Protein AF-A0A0B5ENS3-F1 (afdb_monomer)

Solvent-accessible surface area (backbone atoms only — not comparable to full-atom values): 5439 Å² total; per-residue (Å²): 139,87,85,76,58,57,102,86,50,72,72,50,78,48,80,46,85,52,99,63,28,40,40,39,35,45,32,33,59,46,75,73,78,88,72,82,42,72,71,86,81,57,56,95,84,57,84,70,66,46,65,55,40,53,48,64,73,68,29,78,44,72,51,75,51,81,46,94,76,22,28,30,42,38,37,29,39,59,58,75,74,78,70,79,83,123

InterPro domains:
  IPR036890 Histidine kinase/HSP90-like ATPase superfamily [G3DSA:3.30.565.10] (1-85)
  IPR036890 Histidine kinase/HSP90-like ATPase superfamily [SSF55874] (6-72)
  IPR050267 Bacterial Anti-sigma-factor Serine-Protein Kinases [PTHR35526] (3-83)

Secondary structure (DSSP, 8-state):
---S--TT---EEEEEE-SSEEEEEEEES--S------TTSS-TT--SS-HHHHHHHH-SEEEEEEETTEEEEEEEEEPPP-----

Nearest PDB structures (foldseek):
  5iuj-assembly2_E  TM=6.518E-01  e=1.822E-01  Bacillus subtilis subsp. subtilis str. 168
  3ehg-assembly1_A  TM=6.442E-01  e=1.938E-01  Bacillus subtilis
  6lgq-assembly1_C  TM=6.047E-01  e=3.825E-01  Escherichia coli
  6e95-assembly1_A  TM=5.770E-01  e=1.938E-01  Saccharomyces cerevisiae S288C
  7cch-assembly1_A-2  TM=6.370E-01  e=4.328E-01  Acinetobacter baumannii

Radius of gyration: 15.39 Å; Cα contacts (8 Å, |Δi|>4): 130; chains: 1; bounding box: 39×26×49 Å

Organism: Streptomyces albu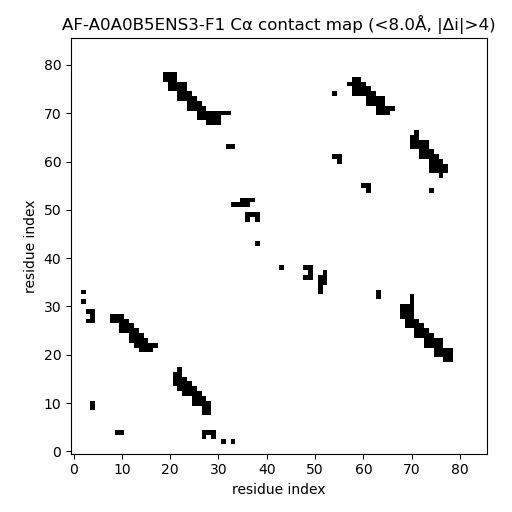s (strain ATCC 21838 / DSM 41398 / FERM P-419 / JCM 4703 / NBRC 107858) (NCBI:txid1081613)

Foldseek 3Di:
DDDDEPPPWDWDWDWDDDPFWIKIKIKTLDADDQDQDDPPPPDPPDPPNCVVVVLVVQFPDKDKADDVNTIMIMGIHTDPPPPPPD

Mean predicted aligned error: 7.87 Å

pLDDT: mean 81.63, std 15.75, range [45.66, 98.38]

Sequence (86 aa):
MRYGSAREDFVLVSLVLKASYLRIEVHDAGRRRPRLRHSAADSATEQRGRGLFIVAELAADWGVGERPFGKYVWAELAWPREARRE

Structure (mmCIF, N/CA/C/O backbone):
data_AF-A0A0B5ENS3-F1
#
_entry.id   AF-A0A0B5ENS3-F1
#
loop_
_atom_site.group_PDB
_atom_site.id
_atom_site.type_symbol
_atom_site.label_atom_id
_atom_site.label_alt_id
_atom_site.label_comp_id
_atom_site.label_asym_id
_atom_site.label_entity_id
_atom_site.label_seq_id
_atom_site.pdbx_PDB_ins_code
_atom_site.Cartn_x
_atom_site.Cartn_y
_atom_site.Cartn_z
_atom_site.occupancy
_atom_site.B_iso_or_equiv
_atom_site.auth_seq_id
_atom_site.auth_comp_id
_atom_site.auth_asym_id
_atom_site.auth_atom_id
_atom_site.pdbx_PDB_model_num
ATOM 1 N N . MET A 1 1 ? 17.843 -6.942 -5.357 1.00 52.00 1 MET A N 1
ATOM 2 C CA . MET A 1 1 ? 16.588 -6.727 -6.128 1.00 52.00 1 MET A CA 1
ATOM 3 C C . MET A 1 1 ? 16.019 -5.356 -5.763 1.00 52.00 1 MET A C 1
ATOM 5 O O . MET A 1 1 ? 15.939 -5.075 -4.575 1.00 52.00 1 MET A O 1
ATOM 9 N N . ARG A 1 2 ? 15.680 -4.488 -6.730 1.00 56.97 2 ARG A N 1
ATOM 10 C CA . ARG A 1 2 ? 15.147 -3.134 -6.465 1.00 56.97 2 ARG A CA 1
ATOM 11 C C . ARG A 1 2 ? 13.643 -3.102 -6.747 1.00 56.97 2 ARG A C 1
ATOM 13 O O . ARG A 1 2 ? 13.228 -3.431 -7.854 1.00 56.97 2 ARG A O 1
ATOM 20 N N . TYR A 1 3 ? 12.855 -2.738 -5.739 1.00 60.59 3 TYR A N 1
ATOM 21 C CA . TYR A 1 3 ? 11.461 -2.322 -5.894 1.00 60.59 3 TYR A CA 1
ATOM 22 C C . TYR A 1 3 ? 11.418 -0.792 -5.845 1.00 60.59 3 TYR A C 1
ATOM 24 O O . TYR A 1 3 ? 12.242 -0.187 -5.156 1.00 60.59 3 TYR A O 1
ATOM 32 N N . 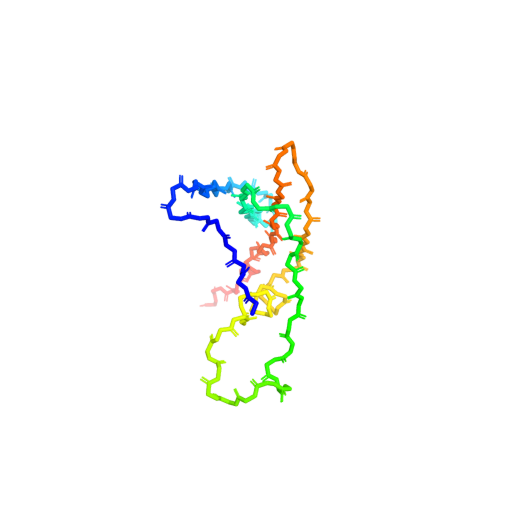GLY A 1 4 ? 10.492 -0.186 -6.578 1.00 58.28 4 GLY A N 1
ATOM 33 C CA . GLY A 1 4 ? 10.350 1.265 -6.666 1.00 58.28 4 GLY A CA 1
ATOM 34 C C . GLY A 1 4 ? 10.427 1.765 -8.101 1.00 58.28 4 GLY A C 1
ATOM 35 O O . GLY A 1 4 ? 10.867 1.047 -9.002 1.00 58.28 4 GLY A O 1
ATOM 36 N N . SER A 1 5 ? 9.960 2.989 -8.282 1.00 62.00 5 SER A N 1
ATOM 37 C CA . SER A 1 5 ? 9.948 3.665 -9.566 1.00 62.00 5 SER A CA 1
ATOM 38 C C . SER A 1 5 ? 11.336 4.275 -9.862 1.00 62.00 5 SER A C 1
ATOM 40 O O . SER A 1 5 ? 12.177 4.424 -8.960 1.00 62.00 5 SER A O 1
ATOM 42 N N . ALA A 1 6 ? 11.661 4.492 -11.139 1.00 67.38 6 ALA A N 1
ATOM 43 C CA . ALA A 1 6 ? 12.902 5.147 -11.548 1.00 67.38 6 ALA A CA 1
ATOM 44 C C . ALA A 1 6 ? 12.958 6.590 -11.011 1.00 67.38 6 ALA A C 1
ATOM 46 O O . ALA A 1 6 ? 11.964 7.121 -10.531 1.00 67.38 6 ALA A O 1
ATOM 47 N N . ARG A 1 7 ? 14.129 7.241 -11.076 1.00 59.88 7 ARG A N 1
ATOM 48 C CA . ARG A 1 7 ? 14.320 8.604 -10.531 1.00 59.88 7 ARG A CA 1
ATOM 49 C C . ARG A 1 7 ? 13.389 9.668 -11.139 1.00 59.88 7 ARG A C 1
ATOM 51 O O . ARG A 1 7 ? 13.201 10.694 -10.506 1.00 59.88 7 ARG A O 1
ATOM 58 N N . GLU A 1 8 ? 12.773 9.366 -12.277 1.00 69.44 8 GLU A N 1
ATOM 59 C CA . GLU A 1 8 ? 11.839 10.237 -13.001 1.00 69.44 8 GLU A CA 1
ATOM 60 C C . GLU A 1 8 ? 10.391 9.714 -12.984 1.00 69.44 8 GLU A C 1
ATOM 62 O O . GLU A 1 8 ? 9.495 10.320 -13.567 1.00 69.44 8 GLU A O 1
ATOM 67 N N . ASP A 1 9 ? 10.142 8.571 -12.342 1.00 75.69 9 ASP A N 1
ATOM 68 C CA . ASP A 1 9 ? 8.808 7.990 -12.286 1.00 75.69 9 ASP A CA 1
ATOM 69 C C . ASP A 1 9 ? 8.064 8.502 -11.049 1.00 75.69 9 ASP A C 1
ATOM 71 O O . ASP A 1 9 ? 8.545 8.388 -9.919 1.00 75.69 9 ASP A O 1
ATOM 75 N N . PHE A 1 10 ? 6.833 8.961 -11.241 1.00 80.75 10 PHE A N 1
ATOM 76 C CA . PHE A 1 10 ? 5.970 9.387 -10.146 1.00 80.75 10 PHE A CA 1
ATOM 77 C C . PHE A 1 10 ? 5.343 8.196 -9.414 1.00 80.75 10 PHE A C 1
ATOM 79 O O . PHE A 1 10 ? 4.969 7.186 -10.017 1.00 80.75 10 PHE A O 1
ATOM 86 N N . VAL A 1 11 ? 5.179 8.353 -8.102 1.00 88.31 11 VAL A N 1
ATOM 87 C CA . VAL A 1 11 ? 4.345 7.484 -7.269 1.00 88.31 11 VAL A CA 1
ATOM 88 C C . VAL A 1 11 ? 3.087 8.261 -6.914 1.00 88.31 11 VAL A C 1
ATOM 90 O O . VAL A 1 11 ? 3.170 9.395 -6.445 1.00 88.31 11 VAL A O 1
ATOM 93 N N . LEU A 1 12 ? 1.924 7.653 -7.124 1.00 91.62 12 LEU A N 1
ATOM 94 C CA . LEU A 1 12 ? 0.649 8.213 -6.685 1.00 91.62 12 LEU A CA 1
ATOM 95 C C . LEU A 1 12 ? 0.228 7.523 -5.389 1.00 91.62 12 LEU A C 1
ATOM 97 O O . LEU A 1 12 ? 0.197 6.296 -5.319 1.00 91.62 12 LEU A O 1
ATOM 101 N N . VAL A 1 13 ? -0.134 8.316 -4.383 1.00 96.00 13 VAL A N 1
A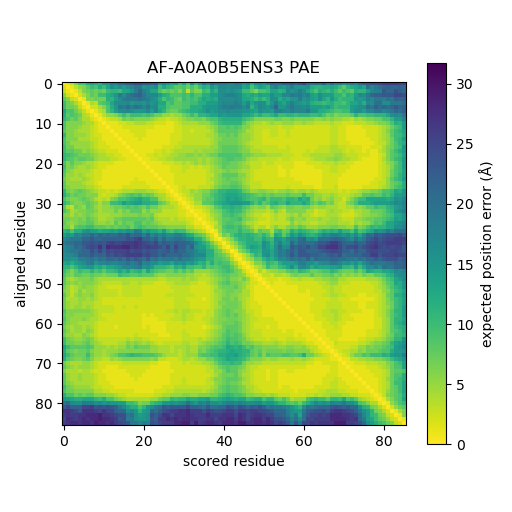TOM 102 C CA . VAL A 1 13 ? -0.716 7.822 -3.134 1.00 96.00 13 VAL A CA 1
ATOM 103 C C . VAL A 1 13 ? -2.176 8.250 -3.075 1.00 96.00 13 VAL A C 1
ATOM 105 O O . VAL A 1 13 ? -2.477 9.436 -3.189 1.00 96.00 13 VAL A O 1
ATOM 108 N N . SER A 1 14 ? -3.079 7.285 -2.913 1.00 97.12 14 SER A N 1
ATOM 109 C CA . SER A 1 14 ? -4.511 7.519 -2.725 1.00 97.12 14 SER A CA 1
ATOM 110 C C . SER A 1 14 ? -4.925 7.134 -1.311 1.00 97.12 14 SER A C 1
ATOM 112 O O . SER A 1 14 ? -4.488 6.108 -0.788 1.00 97.12 14 SER A O 1
ATOM 114 N N . LEU A 1 15 ? -5.768 7.967 -0.706 1.00 98.06 15 LEU A N 1
ATOM 115 C CA . LEU A 1 15 ? -6.326 7.769 0.624 1.00 98.06 15 LEU A CA 1
ATOM 116 C C . LEU A 1 15 ? -7.847 7.835 0.516 1.00 98.06 15 LEU A C 1
ATOM 118 O O . LEU A 1 15 ? -8.393 8.841 0.064 1.00 98.06 15 LEU A O 1
ATOM 122 N N . VAL A 1 16 ? -8.531 6.776 0.944 1.00 98.19 16 VAL A N 1
ATOM 123 C CA . VAL A 1 16 ? -9.995 6.735 0.980 1.00 98.19 16 VAL A CA 1
ATOM 124 C C . VAL A 1 16 ? -10.444 6.347 2.379 1.00 98.19 16 VAL A C 1
ATOM 126 O O . VAL A 1 16 ? -10.180 5.240 2.847 1.00 98.19 16 VAL A O 1
ATOM 129 N N . LEU A 1 17 ? -11.151 7.260 3.040 1.00 97.56 17 LEU A N 1
ATOM 130 C CA . LEU A 1 17 ? -11.792 6.984 4.319 1.00 97.56 17 LEU A CA 1
ATOM 131 C C . LEU A 1 17 ? -13.034 6.117 4.096 1.00 97.56 17 LEU A C 1
ATOM 133 O O . LEU A 1 17 ? -13.885 6.417 3.254 1.00 97.56 17 LEU A O 1
ATOM 137 N N . LYS A 1 18 ? -13.129 5.033 4.859 1.00 95.94 18 LYS A N 1
ATOM 138 C CA . LYS A 1 18 ? -14.307 4.173 4.969 1.00 95.94 18 LYS A CA 1
ATOM 139 C C . LYS A 1 18 ? -14.806 4.216 6.410 1.00 95.94 18 LYS A C 1
ATOM 141 O O . LYS A 1 18 ? -14.113 4.688 7.304 1.00 95.94 18 LYS A O 1
ATOM 146 N N . ALA A 1 19 ? -16.015 3.709 6.636 1.00 94.62 19 ALA A N 1
ATOM 147 C CA . ALA A 1 19 ? -16.656 3.764 7.950 1.00 94.62 19 ALA A CA 1
ATOM 148 C C . ALA A 1 19 ? -15.834 3.092 9.070 1.00 94.62 19 ALA A C 1
ATOM 150 O O . ALA A 1 19 ? -15.898 3.531 10.212 1.00 94.62 19 ALA A O 1
ATOM 151 N N . SER A 1 20 ? -15.069 2.043 8.755 1.00 94.88 20 SER A N 1
ATOM 152 C CA . SER A 1 20 ? -14.318 1.249 9.739 1.00 94.88 20 SER A CA 1
ATOM 153 C C . SER A 1 20 ? -12.805 1.213 9.510 1.00 94.88 20 SER A C 1
ATOM 155 O O . SER A 1 20 ? -12.084 0.650 10.334 1.00 94.88 20 SER A O 1
ATOM 157 N N . TYR A 1 21 ? -12.304 1.792 8.416 1.00 96.75 21 TYR A N 1
ATOM 158 C CA . TYR A 1 21 ? -10.886 1.737 8.066 1.00 96.75 21 TYR A CA 1
ATOM 159 C C . TYR A 1 21 ? -10.464 2.856 7.106 1.00 96.75 21 TYR A C 1
ATOM 161 O O . TYR A 1 21 ? -11.282 3.452 6.403 1.00 96.75 21 TYR A O 1
ATOM 169 N N . LEU A 1 22 ? -9.161 3.114 7.045 1.00 97.75 22 LEU A N 1
ATOM 170 C CA . LEU A 1 22 ? -8.520 3.914 6.006 1.00 97.75 22 LEU A CA 1
ATOM 171 C C . LEU A 1 22 ? -7.933 2.980 4.943 1.00 97.75 22 LEU A C 1
ATOM 173 O O . LEU A 1 22 ? -7.087 2.141 5.251 1.00 97.75 22 LEU A O 1
ATOM 177 N N . ARG A 1 23 ? -8.353 3.151 3.688 1.00 98.12 23 ARG A N 1
ATOM 178 C CA . ARG A 1 23 ? -7.740 2.506 2.521 1.00 98.12 23 ARG A CA 1
ATOM 179 C C . ARG A 1 23 ? -6.587 3.378 2.030 1.00 98.12 23 ARG A C 1
ATOM 181 O O . ARG A 1 23 ? -6.811 4.527 1.649 1.00 98.12 23 ARG A O 1
ATOM 188 N N . ILE A 1 24 ? -5.381 2.823 2.012 1.00 98.38 24 ILE A N 1
ATOM 189 C CA . ILE A 1 24 ? -4.179 3.454 1.459 1.00 98.38 24 ILE A CA 1
ATOM 190 C C . ILE A 1 24 ? -3.781 2.682 0.212 1.00 98.38 24 ILE A C 1
ATOM 192 O O . ILE A 1 24 ? -3.621 1.466 0.276 1.00 98.38 24 ILE A O 1
ATOM 196 N N . GLU A 1 25 ? -3.580 3.369 -0.908 1.00 97.50 25 GLU A N 1
ATOM 197 C CA . GLU A 1 25 ? -3.057 2.757 -2.127 1.00 97.50 25 GLU A CA 1
ATOM 198 C C . GLU A 1 25 ? -1.830 3.505 -2.630 1.00 97.50 25 GLU A C 1
ATOM 200 O O . GLU A 1 25 ? -1.832 4.730 -2.724 1.00 97.50 25 GLU A O 1
ATOM 205 N N . VAL A 1 26 ? -0.790 2.761 -2.990 1.00 94.62 26 VAL A N 1
ATOM 206 C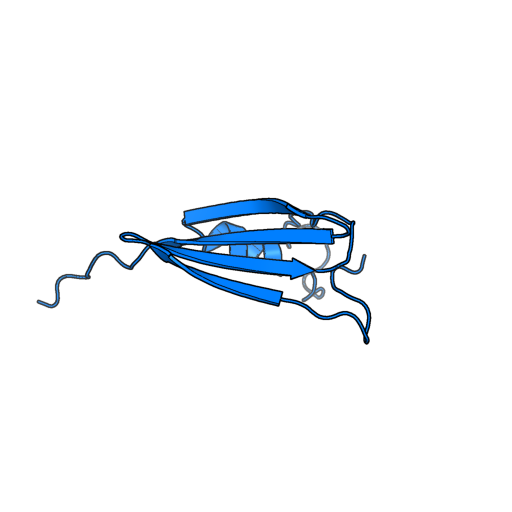 CA . VAL A 1 26 ? 0.453 3.284 -3.555 1.00 94.62 26 VAL A CA 1
ATOM 207 C C . VAL A 1 26 ? 0.616 2.713 -4.952 1.00 94.62 26 VAL A C 1
ATOM 209 O O . VAL A 1 26 ? 0.772 1.504 -5.123 1.00 94.62 26 VAL A O 1
ATOM 212 N N . HIS A 1 27 ? 0.570 3.588 -5.948 1.00 91.94 27 HIS A N 1
ATOM 213 C CA . HIS A 1 27 ? 0.597 3.268 -7.370 1.00 91.94 27 HIS A CA 1
ATOM 214 C C . HIS A 1 27 ? 1.969 3.601 -7.949 1.00 91.94 27 HIS A C 1
ATOM 216 O O . HIS A 1 27 ? 2.469 4.709 -7.754 1.00 91.94 27 HIS A O 1
ATOM 222 N N . ASP A 1 28 ? 2.553 2.673 -8.704 1.00 87.31 28 ASP A N 1
ATOM 223 C CA . ASP A 1 28 ? 3.820 2.889 -9.406 1.00 87.31 28 ASP A CA 1
ATOM 224 C C . ASP A 1 28 ? 3.792 2.301 -10.830 1.00 87.31 28 ASP A C 1
ATOM 226 O O . ASP A 1 28 ? 3.041 1.366 -11.127 1.00 87.31 28 ASP A O 1
ATOM 230 N N . ALA A 1 29 ? 4.610 2.859 -11.730 1.00 82.69 29 ALA A N 1
ATOM 231 C CA . ALA A 1 29 ? 4.708 2.432 -13.133 1.00 82.69 29 ALA A CA 1
ATOM 232 C C . ALA A 1 29 ? 5.480 1.106 -13.325 1.00 82.69 29 ALA A C 1
ATOM 234 O O . ALA A 1 29 ? 5.505 0.511 -14.406 1.00 82.69 29 ALA A O 1
ATOM 235 N N . GLY A 1 30 ? 6.117 0.595 -12.271 1.00 79.75 30 GLY A N 1
ATOM 236 C CA . GLY A 1 30 ? 6.862 -0.650 -12.303 1.00 79.75 30 GLY A CA 1
ATOM 237 C C . GLY A 1 30 ? 5.933 -1.860 -12.380 1.00 79.75 30 GLY A C 1
ATOM 238 O O . GLY A 1 30 ? 5.170 -2.153 -11.464 1.00 79.75 30 GLY A O 1
ATOM 239 N N . ARG A 1 31 ? 6.076 -2.672 -13.429 1.00 71.62 31 ARG A N 1
ATOM 240 C CA . ARG A 1 31 ? 5.259 -3.888 -13.630 1.00 71.62 31 ARG A CA 1
ATOM 241 C C . ARG A 1 31 ? 5.619 -5.061 -12.711 1.00 71.62 31 ARG A C 1
ATOM 243 O O . ARG A 1 31 ? 4.905 -6.056 -12.647 1.00 71.62 31 ARG A O 1
ATOM 250 N N . ARG A 1 32 ? 6.749 -4.986 -12.003 1.00 80.88 32 ARG A N 1
ATOM 251 C CA . ARG A 1 32 ? 7.215 -6.074 -11.133 1.00 80.88 32 ARG A CA 1
ATOM 252 C C . ARG A 1 32 ? 6.427 -6.090 -9.826 1.00 80.88 32 ARG A C 1
ATOM 254 O O . ARG A 1 32 ? 6.572 -5.170 -9.024 1.00 80.88 32 ARG A O 1
ATOM 261 N N . ARG A 1 33 ? 5.669 -7.163 -9.583 1.00 81.12 33 ARG A N 1
ATOM 262 C CA . ARG A 1 33 ? 4.951 -7.386 -8.318 1.00 81.12 33 ARG A CA 1
ATOM 263 C C . ARG A 1 33 ? 5.923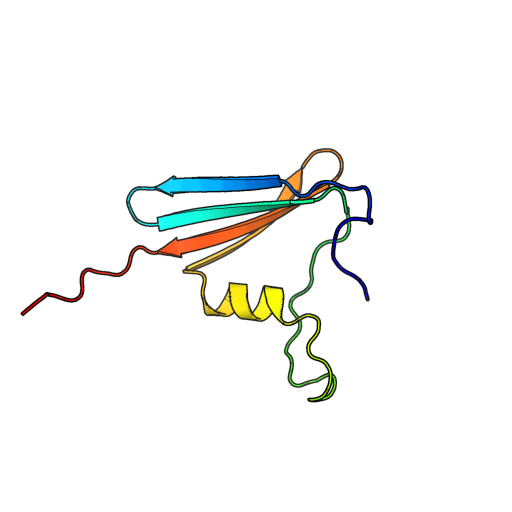 -7.442 -7.126 1.00 81.12 33 ARG A C 1
ATOM 265 O O . ARG A 1 33 ? 6.965 -8.101 -7.238 1.00 81.12 33 ARG A O 1
ATOM 272 N N . PRO A 1 34 ? 5.617 -6.755 -6.009 1.00 83.62 34 PRO A N 1
ATOM 273 C CA . PRO A 1 34 ? 6.408 -6.866 -4.795 1.00 83.62 34 PRO A CA 1
ATOM 274 C C . PRO A 1 34 ? 6.255 -8.276 -4.220 1.00 83.62 34 PRO A C 1
ATOM 276 O O . PRO A 1 34 ? 5.214 -8.912 -4.374 1.00 83.62 34 PRO A O 1
ATOM 279 N N . ARG A 1 35 ? 7.310 -8.776 -3.580 1.00 83.75 35 ARG A N 1
ATOM 280 C CA . ARG A 1 35 ? 7.288 -10.057 -2.868 1.00 83.75 35 ARG A CA 1
ATOM 281 C C . ARG A 1 35 ? 7.500 -9.802 -1.389 1.00 83.75 35 ARG A C 1
ATOM 283 O O . ARG A 1 35 ? 8.365 -8.998 -1.031 1.00 83.75 35 ARG A O 1
ATOM 290 N N . LEU A 1 36 ? 6.742 -10.511 -0.560 1.00 82.25 36 LEU A N 1
ATOM 291 C CA . LEU A 1 36 ? 6.963 -10.529 0.878 1.00 82.25 36 LEU A CA 1
ATOM 292 C C . LEU A 1 36 ? 8.329 -11.171 1.143 1.00 82.25 36 LEU A C 1
ATOM 294 O O . LEU A 1 36 ? 8.625 -12.242 0.611 1.00 82.25 36 LEU A O 1
ATOM 298 N N . ARG A 1 37 ? 9.182 -10.492 1.913 1.00 79.31 37 ARG A N 1
ATOM 299 C CA . ARG A 1 37 ? 10.472 -11.023 2.368 1.00 79.31 37 ARG A CA 1
ATOM 300 C C . ARG A 1 37 ? 10.434 -11.121 3.886 1.00 79.31 37 ARG A C 1
ATOM 302 O O . ARG A 1 37 ? 10.224 -10.107 4.545 1.00 79.31 37 ARG A O 1
ATOM 309 N N . HIS A 1 38 ? 10.682 -12.312 4.423 1.00 66.62 38 HIS A N 1
ATOM 310 C CA . HIS A 1 38 ? 10.951 -12.485 5.847 1.00 66.62 38 HIS A CA 1
ATOM 311 C C . HIS A 1 38 ? 12.394 -12.056 6.123 1.00 66.62 38 HIS A C 1
ATOM 313 O O . HIS A 1 38 ? 13.329 -12.586 5.524 1.00 66.62 38 HIS A O 1
ATOM 319 N N . SER A 1 39 ? 12.584 -11.084 7.016 1.00 55.84 39 SER A N 1
ATOM 320 C CA . SER A 1 39 ? 13.893 -10.482 7.309 1.00 55.84 39 SER A CA 1
ATOM 321 C C . SER A 1 39 ? 14.913 -11.442 7.929 1.00 55.84 39 SER A C 1
ATOM 323 O O . SER A 1 39 ? 16.074 -11.077 8.054 1.00 55.84 39 SER A O 1
ATOM 325 N N . ALA A 1 40 ? 14.498 -12.644 8.339 1.00 54.16 40 ALA A N 1
ATOM 326 C CA . ALA A 1 40 ? 15.355 -13.608 9.023 1.00 54.16 40 ALA A CA 1
ATOM 327 C C . ALA A 1 40 ? 16.332 -14.359 8.094 1.00 54.16 40 ALA A C 1
ATOM 329 O O . ALA A 1 40 ? 17.313 -14.905 8.586 1.00 54.16 40 ALA A O 1
ATOM 330 N N . ALA A 1 41 ? 16.087 -14.398 6.778 1.00 53.81 41 ALA A N 1
ATOM 331 C CA . ALA A 1 41 ? 16.880 -15.221 5.855 1.00 53.81 41 ALA A CA 1
ATOM 332 C C . ALA A 1 41 ? 18.068 -14.486 5.203 1.00 53.81 41 ALA A C 1
ATOM 334 O O . ALA A 1 41 ? 19.039 -15.129 4.817 1.00 53.81 41 ALA A O 1
ATOM 335 N N . ASP A 1 42 ? 18.029 -13.153 5.123 1.00 53.59 42 ASP A N 1
ATOM 336 C CA . ASP A 1 42 ? 19.037 -12.348 4.430 1.00 53.59 42 ASP A CA 1
ATOM 337 C C . ASP A 1 42 ? 19.605 -11.319 5.418 1.00 53.59 42 ASP A C 1
ATOM 339 O O . ASP A 1 42 ? 19.013 -10.261 5.597 1.00 53.59 42 ASP A O 1
ATOM 343 N N . SER A 1 43 ? 20.678 -11.708 6.120 1.00 53.69 43 SER A N 1
ATOM 344 C CA . SER A 1 43 ? 21.580 -10.910 6.978 1.00 53.69 43 SER A CA 1
ATOM 345 C C . SER A 1 43 ? 20.978 -9.738 7.785 1.00 53.69 43 SER A C 1
ATOM 347 O O . SER A 1 43 ? 20.479 -8.749 7.261 1.00 53.69 43 SER A O 1
ATOM 349 N N . ALA A 1 44 ? 21.174 -9.754 9.110 1.00 56.88 44 ALA A N 1
ATOM 350 C CA . ALA A 1 44 ? 20.750 -8.688 10.035 1.00 56.88 44 ALA A CA 1
ATOM 351 C C . ALA A 1 44 ? 21.230 -7.259 9.664 1.00 56.88 44 ALA A C 1
ATOM 353 O O . ALA A 1 44 ? 20.683 -6.275 10.162 1.00 56.88 44 ALA A O 1
ATOM 354 N N . THR A 1 45 ? 22.215 -7.136 8.770 1.00 57.88 45 THR A N 1
ATOM 355 C CA . THR A 1 45 ? 22.726 -5.887 8.186 1.00 57.88 45 THR A CA 1
ATOM 356 C C . THR A 1 45 ? 21.920 -5.354 6.990 1.00 57.88 45 THR A C 1
ATOM 358 O O . THR A 1 45 ? 22.111 -4.200 6.601 1.00 57.88 45 THR A O 1
ATOM 361 N N . GLU A 1 46 ? 20.984 -6.113 6.409 1.00 58.38 46 GLU A N 1
ATOM 362 C CA . GLU A 1 46 ? 20.101 -5.610 5.354 1.00 58.38 46 GLU A CA 1
ATOM 363 C C . GLU A 1 46 ? 18.872 -4.892 5.938 1.00 58.38 46 GLU A C 1
ATOM 365 O O . GLU A 1 46 ? 17.851 -5.477 6.311 1.00 58.38 46 GLU A O 1
ATOM 370 N N . GLN A 1 47 ? 18.930 -3.558 5.958 1.00 63.84 47 GLN A N 1
ATOM 371 C CA . GLN A 1 47 ? 17.786 -2.698 6.296 1.00 63.84 47 GLN A CA 1
ATOM 372 C C . GLN A 1 47 ? 16.717 -2.639 5.178 1.00 63.84 47 GLN A C 1
ATOM 374 O O . GLN A 1 47 ? 15.675 -2.001 5.334 1.00 63.84 47 GLN A O 1
ATOM 379 N N . ARG A 1 48 ? 16.966 -3.259 4.014 1.00 69.25 48 ARG A N 1
ATOM 380 C CA . ARG A 1 48 ? 16.145 -3.126 2.797 1.00 69.25 48 ARG A CA 1
ATOM 381 C C . ARG A 1 48 ? 15.109 -4.247 2.680 1.00 69.25 48 ARG A C 1
ATOM 383 O O . ARG A 1 48 ? 15.367 -5.396 3.004 1.00 69.25 48 ARG A O 1
ATOM 390 N N . GLY A 1 49 ? 13.942 -3.934 2.113 1.00 75.81 49 GLY A N 1
ATOM 391 C CA . GLY A 1 49 ? 12.927 -4.939 1.759 1.00 75.81 49 GLY A CA 1
ATOM 392 C C . GLY A 1 49 ? 11.959 -5.334 2.878 1.00 75.81 49 GLY A C 1
ATOM 393 O O . GLY A 1 49 ? 11.153 -6.231 2.667 1.00 75.81 49 GLY A O 1
ATOM 394 N N . ARG A 1 50 ? 11.984 -4.641 4.022 1.00 83.31 50 ARG A N 1
ATOM 395 C CA . ARG A 1 50 ? 11.040 -4.858 5.135 1.00 83.31 50 ARG A CA 1
ATOM 396 C C . ARG A 1 50 ? 9.677 -4.197 4.929 1.00 83.31 50 ARG A C 1
ATOM 398 O O . ARG A 1 50 ? 8.749 -4.511 5.654 1.00 83.31 50 ARG A O 1
ATOM 405 N N . GLY A 1 51 ? 9.541 -3.301 3.947 1.00 86.81 51 GLY A N 1
ATOM 406 C CA . GLY A 1 51 ? 8.323 -2.504 3.762 1.00 86.81 51 GLY A CA 1
ATOM 407 C C . GLY A 1 51 ? 7.051 -3.348 3.670 1.00 86.81 51 GLY A C 1
ATOM 408 O O . GLY A 1 51 ? 6.094 -3.068 4.376 1.00 86.81 51 GLY A O 1
ATOM 409 N N . LEU A 1 52 ? 7.060 -4.424 2.874 1.00 90.25 52 LEU A N 1
ATOM 410 C CA . LEU A 1 52 ? 5.880 -5.283 2.743 1.00 90.25 52 LEU A CA 1
ATOM 411 C C . LEU A 1 52 ? 5.633 -6.152 3.981 1.00 90.25 52 LEU A C 1
ATOM 413 O O . LEU A 1 52 ? 4.487 -6.443 4.283 1.00 90.25 52 LEU A O 1
ATOM 417 N N . PHE A 1 53 ? 6.692 -6.531 4.702 1.00 89.69 53 PHE A N 1
ATOM 418 C CA . PHE A 1 53 ? 6.561 -7.217 5.987 1.00 89.69 53 PHE A CA 1
ATOM 419 C C . PHE A 1 53 ? 5.869 -6.308 7.008 1.00 89.69 53 PHE A C 1
ATOM 421 O O . PHE A 1 53 ? 4.878 -6.697 7.598 1.00 89.69 53 PHE A O 1
ATOM 428 N N . ILE A 1 54 ? 6.314 -5.056 7.129 1.00 89.81 54 ILE A N 1
ATOM 429 C CA . ILE A 1 54 ? 5.685 -4.068 8.017 1.00 89.81 54 ILE A CA 1
ATOM 430 C C . ILE A 1 54 ? 4.215 -3.841 7.639 1.00 89.81 54 ILE A C 1
ATOM 432 O O . ILE A 1 54 ? 3.364 -3.788 8.517 1.00 89.81 54 ILE A O 1
ATOM 436 N N . VAL A 1 55 ? 3.906 -3.727 6.342 1.00 94.25 55 VAL A N 1
ATOM 437 C CA . VAL A 1 55 ? 2.515 -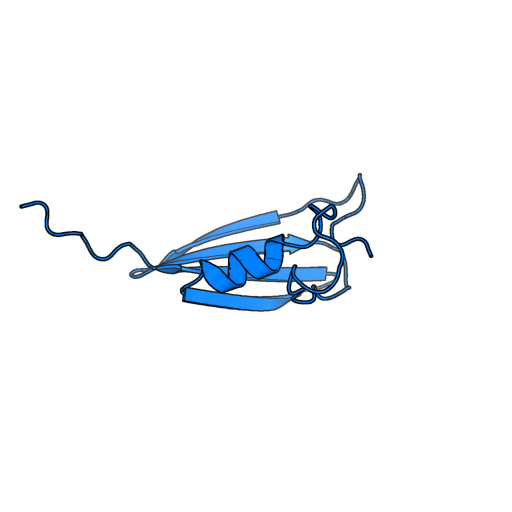3.609 5.871 1.00 94.25 55 VAL A CA 1
ATOM 438 C C . VAL A 1 55 ? 1.697 -4.838 6.262 1.00 94.25 55 VAL A C 1
ATOM 440 O O . VAL A 1 55 ? 0.589 -4.673 6.755 1.00 94.25 55 VAL A O 1
ATOM 443 N N . ALA A 1 56 ? 2.245 -6.043 6.087 1.00 93.12 56 ALA A N 1
ATOM 444 C CA . ALA A 1 56 ? 1.559 -7.282 6.435 1.00 93.12 56 ALA A CA 1
ATOM 445 C C . ALA A 1 56 ? 1.266 -7.413 7.935 1.00 93.12 56 ALA A C 1
ATOM 447 O O . ALA A 1 56 ? 0.230 -7.959 8.291 1.00 93.12 56 ALA A O 1
ATOM 448 N N . GLU A 1 57 ? 2.146 -6.894 8.793 1.00 93.69 57 GLU A N 1
ATOM 449 C CA . GLU A 1 57 ? 1.962 -6.930 10.248 1.00 93.69 57 GLU A CA 1
ATOM 450 C C . GLU A 1 57 ? 1.005 -5.843 10.767 1.00 93.69 57 GLU A C 1
ATOM 452 O O . GLU A 1 5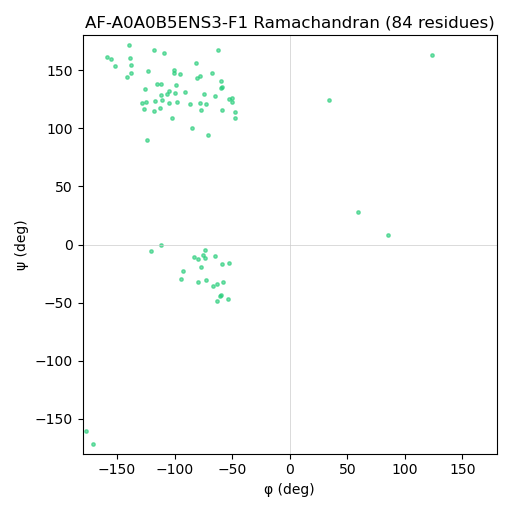7 ? 0.325 -6.045 11.769 1.00 93.69 57 GLU A O 1
ATOM 457 N N . LEU A 1 58 ? 0.966 -4.667 10.129 1.00 93.56 58 LEU A N 1
ATOM 458 C CA . LEU A 1 58 ? 0.187 -3.520 10.618 1.00 93.56 58 LEU A CA 1
ATOM 459 C C . LEU A 1 58 ? -1.212 -3.409 10.010 1.00 93.56 58 LEU A C 1
ATOM 461 O O . LEU A 1 58 ? -2.100 -2.819 10.628 1.00 93.56 58 LEU A O 1
ATOM 465 N N . ALA A 1 59 ? -1.399 -3.881 8.781 1.00 96.56 59 ALA A N 1
ATOM 466 C CA . ALA A 1 59 ? -2.667 -3.742 8.085 1.00 96.56 59 ALA A CA 1
ATOM 467 C C . ALA A 1 59 ? -3.669 -4.810 8.538 1.00 96.56 59 ALA A C 1
ATOM 469 O O . ALA A 1 59 ? -3.310 -5.962 8.761 1.00 96.56 59 ALA A O 1
ATOM 470 N N . ALA A 1 60 ? -4.944 -4.430 8.622 1.00 96.38 60 ALA A N 1
ATOM 471 C CA . ALA A 1 60 ? -6.033 -5.387 8.803 1.00 96.38 60 ALA A CA 1
ATOM 472 C C . ALA A 1 60 ? -6.183 -6.289 7.568 1.00 96.38 60 ALA A C 1
ATOM 474 O O . ALA A 1 60 ? -6.483 -7.472 7.698 1.00 96.38 60 ALA A O 1
ATOM 475 N N . ASP A 1 61 ? -5.949 -5.720 6.384 1.00 97.50 61 ASP A N 1
ATOM 476 C CA . ASP A 1 61 ? -5.833 -6.439 5.120 1.00 97.50 61 ASP A CA 1
ATOM 477 C C . ASP A 1 61 ? -4.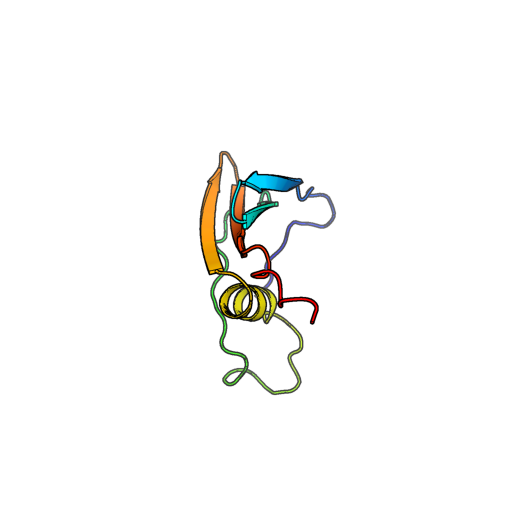910 -5.665 4.165 1.00 97.50 61 ASP A C 1
ATOM 479 O O . ASP A 1 61 ? -4.761 -4.442 4.270 1.00 97.50 61 ASP A O 1
ATOM 483 N N . TRP A 1 62 ? -4.267 -6.358 3.233 1.00 97.88 62 TRP A N 1
ATOM 484 C CA . TRP A 1 62 ? -3.406 -5.746 2.227 1.00 97.88 62 TRP A CA 1
ATOM 485 C C . TRP A 1 62 ? -3.288 -6.618 0.979 1.00 97.88 62 TRP A C 1
ATOM 487 O O . TRP A 1 62 ? -3.471 -7.834 0.996 1.00 97.88 62 TRP A O 1
ATOM 497 N N . GLY A 1 63 ? -2.895 -6.004 -0.134 1.00 96.12 63 GLY A N 1
ATOM 498 C CA . GLY A 1 63 ? -2.686 -6.754 -1.361 1.00 96.12 63 GLY A CA 1
ATOM 499 C C . GLY A 1 63 ? -2.044 -5.958 -2.480 1.00 96.12 63 GLY A C 1
ATOM 500 O O . GLY A 1 63 ? -1.576 -4.831 -2.311 1.00 96.12 63 GLY A O 1
ATOM 501 N N . VAL A 1 64 ? -2.003 -6.583 -3.655 1.00 95.19 64 VAL A N 1
ATOM 502 C CA . VAL A 1 64 ? -1.421 -6.011 -4.872 1.00 95.19 64 VAL A CA 1
ATOM 503 C C . VAL A 1 64 ? -2.438 -6.111 -5.996 1.00 95.19 64 VAL A C 1
ATOM 505 O O . VAL A 1 64 ? -2.862 -7.212 -6.349 1.00 95.19 64 VAL A O 1
ATOM 508 N N . GLY A 1 65 ? -2.791 -4.970 -6.578 1.00 92.25 65 GLY A N 1
ATOM 509 C CA . GLY A 1 65 ? -3.624 -4.889 -7.770 1.00 92.25 65 GLY A CA 1
ATOM 510 C C . GLY A 1 65 ? -2.836 -4.449 -9.002 1.00 92.25 65 GLY A C 1
ATOM 511 O O . GLY A 1 65 ? -1.709 -3.950 -8.918 1.00 92.25 65 GLY A O 1
ATOM 512 N N . GLU A 1 66 ? -3.438 -4.655 -10.168 1.00 89.88 66 GLU A N 1
ATOM 513 C CA . GLU A 1 66 ? -2.895 -4.214 -11.452 1.00 89.88 66 GLU A CA 1
ATOM 514 C C . GLU A 1 66 ? -3.582 -2.930 -11.908 1.00 89.88 66 GLU A C 1
ATOM 516 O O . GLU A 1 66 ? -4.749 -2.689 -11.608 1.00 89.88 66 GLU A O 1
ATOM 521 N N . ARG A 1 67 ? -2.853 -2.106 -12.660 1.00 84.94 67 ARG A N 1
ATOM 522 C CA . ARG A 1 67 ? -3.409 -0.943 -13.358 1.00 84.94 67 ARG A CA 1
ATOM 523 C C . ARG A 1 67 ? -2.786 -0.846 -14.749 1.00 84.94 67 ARG A C 1
ATOM 525 O O . ARG A 1 67 ? -1.701 -1.398 -14.960 1.00 84.94 67 ARG A O 1
ATOM 532 N N . PRO A 1 68 ? -3.396 -0.120 -15.699 1.00 85.50 68 PRO A N 1
ATOM 533 C CA . PRO A 1 68 ? -2.751 0.152 -16.976 1.00 85.50 68 PRO A CA 1
ATOM 534 C C . PRO A 1 68 ? -1.329 0.688 -16.768 1.00 85.50 68 PRO A C 1
ATOM 536 O O . PRO A 1 68 ? -1.121 1.681 -16.069 1.00 85.50 68 PRO A O 1
ATOM 539 N N . PHE A 1 69 ? -0.355 -0.009 -17.357 1.00 80.31 69 PHE A N 1
ATOM 540 C CA . PHE A 1 69 ? 1.070 0.334 -17.307 1.00 80.31 69 PHE A CA 1
ATOM 541 C C . PHE A 1 69 ? 1.687 0.396 -15.899 1.00 80.31 69 PHE A C 1
ATOM 543 O O . PHE A 1 69 ? 2.667 1.105 -15.697 1.00 80.31 69 PHE A O 1
ATOM 550 N N . GLY A 1 70 ? 1.166 -0.356 -14.928 1.00 87.50 70 GLY A N 1
ATOM 551 C CA . GLY A 1 70 ? 1.760 -0.387 -13.597 1.00 87.50 70 GLY A CA 1
ATOM 552 C C . GLY A 1 70 ? 1.083 -1.356 -12.646 1.00 87.50 70 GLY A C 1
ATOM 553 O O . GLY A 1 70 ? 0.355 -2.266 -13.040 1.00 87.50 70 GLY A O 1
ATOM 554 N N . LYS A 1 71 ? 1.317 -1.130 -11.362 1.00 91.31 71 LYS A N 1
ATOM 555 C CA . LYS A 1 71 ? 0.665 -1.855 -10.274 1.00 91.31 71 LYS A CA 1
ATOM 556 C C . LYS A 1 71 ? 0.315 -0.890 -9.154 1.00 91.31 71 LYS A C 1
ATOM 558 O O . LYS A 1 71 ? 0.775 0.254 -9.146 1.00 91.31 71 LYS A O 1
ATOM 563 N N . TYR A 1 72 ? -0.437 -1.382 -8.186 1.00 94.38 72 TYR A N 1
ATOM 564 C CA . TYR A 1 72 ? -0.567 -0.711 -6.907 1.00 94.38 72 TYR A CA 1
ATOM 565 C C . TYR A 1 72 ? -0.526 -1.712 -5.760 1.00 94.38 72 TYR A C 1
ATOM 567 O O . TYR A 1 72 ? -0.960 -2.856 -5.896 1.00 94.38 72 TYR A O 1
ATOM 575 N N . VAL A 1 73 ? 0.026 -1.277 -4.634 1.00 95.38 73 VAL A N 1
ATOM 576 C CA . VAL A 1 73 ? -0.124 -1.956 -3.345 1.00 95.38 73 VAL A CA 1
ATOM 577 C C . VAL A 1 73 ? -1.205 -1.228 -2.578 1.00 95.38 73 VAL A C 1
ATOM 579 O O . VAL A 1 73 ? -1.225 0.001 -2.576 1.00 95.38 73 VAL A O 1
ATOM 582 N N . TRP A 1 74 ? -2.089 -1.969 -1.930 1.00 97.69 74 TRP A N 1
ATOM 583 C CA . TRP A 1 74 ? -3.104 -1.403 -1.059 1.00 97.69 74 TRP A CA 1
ATOM 584 C C . TRP A 1 74 ? -2.999 -1.992 0.343 1.00 97.69 74 TRP A C 1
ATOM 586 O O . TRP A 1 74 ? -2.574 -3.135 0.503 1.00 97.69 74 TRP A O 1
ATOM 596 N N . ALA A 1 75 ? -3.376 -1.198 1.339 1.00 98.38 75 ALA A N 1
ATOM 597 C CA . ALA A 1 75 ? -3.448 -1.590 2.738 1.00 98.38 75 ALA A CA 1
ATOM 598 C C . ALA A 1 75 ? -4.681 -0.959 3.392 1.00 98.38 75 ALA A C 1
ATOM 600 O O . ALA A 1 75 ? -5.047 0.180 3.086 1.00 98.38 75 ALA A O 1
ATOM 601 N N . GLU A 1 76 ? -5.306 -1.698 4.297 1.00 98.38 76 GLU A N 1
ATOM 602 C CA . GLU A 1 76 ? -6.454 -1.263 5.081 1.00 98.38 76 GLU A CA 1
ATOM 603 C C . GLU A 1 76 ? -6.046 -1.143 6.547 1.00 98.38 76 GLU A C 1
ATOM 605 O O . GLU A 1 76 ? -5.646 -2.117 7.181 1.00 98.38 76 GLU A O 1
ATOM 610 N N . LEU A 1 77 ? -6.126 0.071 7.090 1.00 97.19 77 LEU A N 1
ATOM 611 C CA . LEU A 1 77 ? -5.855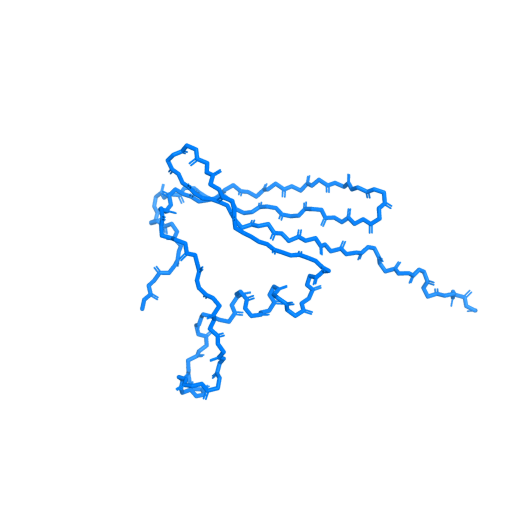 0.340 8.499 1.00 97.19 77 LEU A CA 1
ATOM 612 C C . LEU A 1 77 ? -7.183 0.507 9.228 1.00 97.19 77 LEU A C 1
ATOM 614 O O . LEU A 1 77 ? -7.879 1.502 9.014 1.00 97.19 77 LEU A O 1
ATOM 618 N N . ALA A 1 78 ? -7.541 -0.463 10.067 1.00 96.19 78 ALA A N 1
ATOM 619 C CA . ALA A 1 78 ? -8.743 -0.375 10.886 1.00 96.19 78 ALA A CA 1
ATOM 620 C C . ALA A 1 78 ? -8.673 0.851 11.809 1.00 96.19 78 ALA A C 1
ATOM 622 O O . ALA A 1 78 ? -7.617 1.157 12.370 1.00 96.19 78 ALA A O 1
ATOM 623 N N . TRP A 1 79 ? -9.800 1.545 11.987 1.00 93.81 79 TRP A N 1
ATOM 624 C CA . TRP A 1 79 ? -9.890 2.560 13.034 1.00 93.81 79 TRP A CA 1
ATOM 625 C C . TRP A 1 79 ? -9.613 1.882 14.383 1.00 93.81 79 TRP A C 1
ATOM 627 O O . TRP A 1 79 ? -10.151 0.793 14.627 1.00 93.81 79 TRP A O 1
ATOM 637 N N . PRO A 1 80 ? -8.791 2.476 15.266 1.00 83.56 80 PRO A N 1
ATOM 638 C CA . PRO A 1 80 ? -8.678 1.993 16.626 1.00 83.56 80 PRO A CA 1
ATOM 639 C C . PRO A 1 80 ? -10.084 1.857 17.195 1.00 83.56 80 PRO A C 1
ATOM 641 O O . PRO A 1 80 ? -10.861 2.810 17.174 1.00 83.56 80 PRO A O 1
ATOM 644 N N . ARG A 1 81 ? -10.432 0.675 17.712 1.00 75.69 81 ARG A N 1
ATOM 645 C CA . ARG A 1 81 ? -11.582 0.601 18.615 1.00 75.69 81 ARG A CA 1
ATOM 646 C C . ARG A 1 81 ? -11.313 1.651 19.676 1.00 75.69 81 ARG A C 1
ATOM 648 O O . ARG A 1 81 ? -10.213 1.641 20.227 1.00 75.69 81 ARG A O 1
ATOM 655 N N . GLU A 1 82 ? -12.247 2.576 19.883 1.00 66.50 82 GLU A N 1
ATOM 656 C CA . GLU A 1 82 ? -12.116 3.572 20.939 1.00 66.50 82 GLU A CA 1
ATOM 657 C C . GLU A 1 82 ? -11.702 2.820 22.201 1.00 66.50 82 GLU A C 1
ATOM 659 O O . GLU A 1 82 ? -12.466 2.015 22.741 1.00 66.50 82 GLU A O 1
ATOM 664 N N . ALA A 1 83 ? -10.448 3.001 22.623 1.00 57.31 83 ALA A N 1
ATOM 665 C CA . ALA A 1 83 ? -10.078 2.646 23.971 1.00 57.31 83 ALA A CA 1
ATOM 666 C C . ALA A 1 83 ? -11.016 3.500 24.807 1.00 57.31 83 ALA A C 1
ATOM 668 O O . ALA A 1 83 ? -10.991 4.728 24.659 1.00 57.31 83 ALA A O 1
ATOM 669 N N . ARG A 1 84 ? -11.917 2.863 25.566 1.00 54.62 84 ARG A N 1
ATOM 670 C CA . ARG A 1 84 ? -12.789 3.592 26.482 1.00 54.62 84 ARG A CA 1
ATOM 671 C C . ARG A 1 84 ? -11.879 4.548 27.244 1.00 54.62 84 ARG A C 1
ATOM 673 O O . ARG A 1 84 ? -10.960 4.101 27.926 1.00 54.62 84 ARG A O 1
ATOM 680 N N . ARG A 1 85 ? -12.059 5.851 27.030 1.00 57.12 85 ARG A N 1
ATOM 681 C CA . ARG A 1 85 ? -11.493 6.842 27.933 1.00 57.12 85 ARG A CA 1
ATOM 682 C C . ARG A 1 85 ? -12.329 6.697 29.195 1.00 57.12 85 ARG A C 1
ATOM 684 O O . ARG A 1 85 ? -13.465 7.162 29.219 1.00 57.12 85 ARG A O 1
ATOM 691 N N . GLU A 1 86 ? -11.824 5.897 30.124 1.00 45.66 86 GLU A N 1
ATOM 692 C CA . GLU A 1 86 ? -12.223 5.954 31.530 1.00 45.66 86 GLU A CA 1
ATOM 693 C C . GLU A 1 86 ? -11.762 7.285 32.132 1.00 45.66 86 GLU A C 1
ATOM 695 O O . GLU A 1 86 ? -10.679 7.776 31.724 1.00 45.66 86 GLU A O 1
#